Protein AF-A0A957EVP5-F1 (afdb_monomer_lite)

Secondary structure (DSSP, 8-state):
---PPPPTT-EEEESS-BTTBPTT-EEEEEEEE-SSS-EEEEEEE-TTS-EEEEEEEE-TTSEEE-------EEEEEE-TTSSEEEEEETTS-EEEEEHHHHHHHHTTS--

Structure (mmCIF, N/CA/C/O backbone):
data_AF-A0A957EVP5-F1
#
_entry.id   AF-A0A957EVP5-F1
#
loop_
_atom_site.group_PDB
_atom_site.id
_atom_site.type_symbol
_atom_site.label_atom_id
_atom_site.label_alt_id
_atom_site.label_comp_id
_atom_site.label_asym_id
_atom_site.label_entity_id
_atom_site.label_seq_id
_atom_site.pdbx_PDB_ins_code
_atom_site.Cartn_x
_atom_site.Cartn_y
_atom_site.Cartn_z
_atom_site.occupancy
_atom_site.B_iso_or_equiv
_atom_site.auth_seq_id
_atom_site.auth_comp_id
_atom_site.auth_asym_id
_atom_site.auth_atom_id
_atom_site.pdbx_PDB_model_num
ATOM 1 N N . MET A 1 1 ? -4.340 10.734 -20.679 1.00 41.53 1 MET A N 1
ATOM 2 C CA . MET A 1 1 ? -4.627 10.376 -19.275 1.00 41.53 1 MET A CA 1
ATOM 3 C C . MET A 1 1 ? -3.318 10.539 -18.520 1.00 41.53 1 MET A C 1
ATOM 5 O O . MET A 1 1 ? -2.338 9.952 -18.955 1.00 41.53 1 MET A O 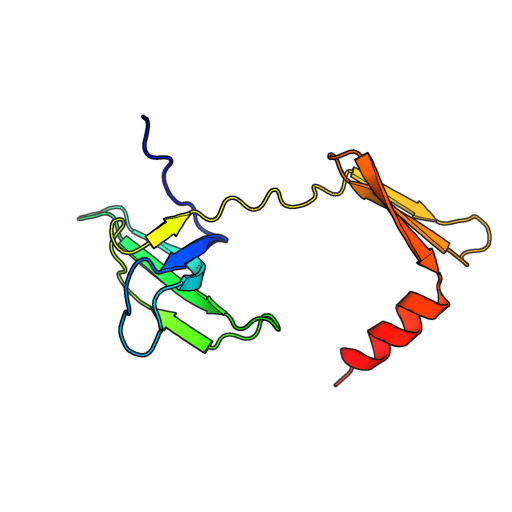1
ATOM 9 N N . LEU A 1 2 ? -3.245 11.425 -17.524 1.00 43.03 2 LEU A N 1
ATOM 10 C CA . LEU A 1 2 ? -2.012 11.633 -16.755 1.00 43.03 2 LEU A CA 1
ATOM 11 C C . LEU A 1 2 ? -1.771 10.355 -15.933 1.00 43.03 2 LEU A C 1
ATOM 13 O O . LEU A 1 2 ? -2.639 9.993 -15.136 1.00 43.03 2 LEU A O 1
ATOM 17 N N . LYS A 1 3 ? -0.668 9.632 -16.169 1.00 55.59 3 LYS A N 1
ATOM 18 C CA . LYS A 1 3 ? -0.286 8.493 -15.320 1.00 55.59 3 LYS A CA 1
ATOM 19 C C . LYS A 1 3 ? 0.002 9.090 -13.941 1.00 55.59 3 LYS A C 1
ATOM 21 O O . LYS A 1 3 ? 0.871 9.945 -13.818 1.00 55.59 3 LYS A O 1
ATOM 26 N N . LYS A 1 4 ? -0.814 8.756 -12.942 1.00 66.88 4 LYS A N 1
ATOM 27 C CA . LYS A 1 4 ? -0.618 9.256 -11.579 1.00 66.88 4 LYS A CA 1
ATOM 28 C C . LYS A 1 4 ? 0.596 8.526 -11.008 1.00 66.88 4 LYS A C 1
ATOM 30 O O . LYS A 1 4 ? 0.582 7.299 -10.980 1.00 66.88 4 LYS A O 1
ATOM 35 N N . GLU A 1 5 ? 1.630 9.273 -10.635 1.00 85.00 5 GLU A N 1
ATOM 36 C CA . GLU A 1 5 ? 2.869 8.716 -10.083 1.00 85.00 5 GLU A CA 1
ATOM 37 C C . GLU A 1 5 ? 2.578 7.916 -8.814 1.00 85.00 5 GLU A C 1
ATOM 39 O O . GLU A 1 5 ? 1.836 8.385 -7.940 1.00 85.00 5 GLU A O 1
ATOM 44 N N . ILE A 1 6 ? 3.154 6.716 -8.725 1.00 92.88 6 ILE A N 1
ATOM 45 C CA . ILE A 1 6 ? 3.006 5.859 -7.554 1.00 92.88 6 ILE A CA 1
ATOM 46 C C . ILE A 1 6 ? 3.886 6.428 -6.440 1.00 92.88 6 ILE A C 1
ATOM 48 O O . ILE A 1 6 ? 5.048 6.762 -6.653 1.00 92.88 6 ILE A O 1
ATOM 52 N N . GLN A 1 7 ? 3.313 6.580 -5.250 1.00 92.62 7 GLN A N 1
ATOM 53 C CA . GLN A 1 7 ? 3.988 7.184 -4.103 1.00 92.62 7 GLN A CA 1
ATOM 54 C C . GLN A 1 7 ? 4.437 6.120 -3.099 1.00 92.62 7 GLN A C 1
ATOM 56 O O . GLN A 1 7 ? 3.871 5.028 -3.024 1.00 92.62 7 GLN A O 1
ATOM 61 N N . LYS A 1 8 ? 5.414 6.468 -2.257 1.00 94.12 8 LYS A N 1
ATOM 62 C CA . LYS A 1 8 ? 5.776 5.652 -1.092 1.00 94.12 8 LYS A CA 1
ATOM 63 C C . LYS A 1 8 ? 4.549 5.430 -0.193 1.00 94.12 8 LYS A C 1
ATOM 65 O O . LYS A 1 8 ? 3.730 6.330 -0.017 1.00 94.12 8 LYS A O 1
ATOM 70 N N . TYR A 1 9 ? 4.437 4.225 0.359 1.00 91.62 9 TYR A N 1
ATOM 71 C CA . TYR A 1 9 ? 3.310 3.683 1.129 1.00 91.62 9 TYR A CA 1
ATOM 72 C C . TYR A 1 9 ? 2.016 3.457 0.348 1.00 91.62 9 TYR A C 1
ATOM 74 O O . TYR A 1 9 ? 0.997 3.083 0.930 1.00 91.62 9 TYR A O 1
ATOM 82 N N . GLN A 1 10 ? 2.032 3.645 -0.970 1.00 92.12 10 GLN A N 1
ATOM 83 C CA . GLN A 1 10 ? 0.891 3.288 -1.789 1.00 92.12 10 GLN A CA 1
ATOM 84 C C . GLN A 1 10 ? 0.812 1.771 -1.962 1.00 92.12 10 GLN A C 1
ATOM 86 O O . GLN A 1 10 ? 1.819 1.102 -2.199 1.00 92.12 10 GLN A O 1
ATOM 91 N N . THR A 1 11 ? -0.404 1.231 -1.874 1.00 93.38 11 THR A N 1
ATOM 92 C CA . THR A 1 11 ? -0.668 -0.160 -2.235 1.00 93.38 11 THR A CA 1
ATOM 93 C C . THR A 1 11 ? -0.630 -0.314 -3.748 1.00 93.38 11 THR A C 1
ATOM 95 O O . THR A 1 11 ? -1.264 0.447 -4.486 1.00 93.38 11 THR A O 1
ATOM 98 N N . VAL A 1 12 ? 0.080 -1.334 -4.207 1.00 95.56 12 VAL A N 1
ATOM 99 C CA . VAL A 1 12 ? 0.193 -1.704 -5.613 1.00 95.56 12 VAL A CA 1
ATOM 100 C C . VAL A 1 12 ? -0.160 -3.168 -5.810 1.00 95.56 12 VAL A C 1
ATOM 102 O O . VAL A 1 12 ? -0.109 -3.969 -4.877 1.00 95.56 12 VAL A O 1
ATOM 105 N N . ARG A 1 13 ? -0.547 -3.509 -7.035 1.00 96.25 13 ARG A N 1
ATOM 106 C CA . ARG A 1 13 ? -0.835 -4.875 -7.461 1.00 96.25 13 ARG A CA 1
ATOM 107 C C . ARG A 1 13 ? 0.140 -5.289 -8.548 1.00 96.25 13 ARG A C 1
ATOM 109 O O . ARG A 1 13 ? 0.346 -4.529 -9.491 1.00 96.25 13 ARG A O 1
ATOM 116 N N . LEU A 1 14 ? 0.673 -6.504 -8.449 1.00 97.62 14 LEU A N 1
ATOM 117 C CA . LEU A 1 14 ? 1.519 -7.080 -9.493 1.00 97.62 14 LEU A CA 1
ATOM 118 C C . LEU A 1 14 ? 0.691 -7.402 -10.749 1.00 97.62 14 LEU A C 1
ATOM 120 O O . LEU A 1 14 ? -0.317 -8.111 -10.680 1.00 97.62 14 LEU A O 1
ATOM 124 N N . LEU A 1 15 ? 1.120 -6.914 -11.911 1.00 98.06 15 LEU A N 1
ATOM 125 C CA . LEU A 1 15 ? 0.469 -7.151 -13.207 1.00 98.06 15 LEU A CA 1
ATOM 126 C C . LEU A 1 15 ? 0.949 -8.440 -13.890 1.00 98.06 15 LEU A C 1
ATOM 128 O O . LEU A 1 15 ? 0.274 -8.955 -14.793 1.00 98.06 15 LEU A O 1
ATOM 132 N N . GLU A 1 16 ? 2.058 -8.996 -13.412 1.00 98.06 16 GLU A N 1
ATOM 133 C CA . GLU A 1 16 ? 2.677 -10.247 -13.842 1.00 98.06 16 GLU A CA 1
ATOM 134 C C . GLU A 1 16 ? 3.374 -10.945 -12.659 1.00 98.06 16 GLU A C 1
ATOM 136 O O . GLU A 1 16 ? 3.543 -10.326 -11.608 1.00 98.06 16 GLU A O 1
ATOM 141 N N . PRO A 1 17 ? 3.740 -12.234 -12.773 1.00 98.06 17 PRO A N 1
ATOM 142 C CA . PRO A 1 17 ? 4.562 -12.889 -11.763 1.00 98.06 17 PRO A CA 1
ATOM 143 C C . PRO A 1 17 ? 5.972 -12.288 -11.726 1.00 98.06 17 PRO A C 1
ATOM 145 O O . PRO A 1 17 ? 6.609 -12.151 -12.769 1.00 98.06 17 PRO A O 1
ATOM 148 N N . ILE A 1 18 ? 6.479 -11.987 -10.529 1.00 97.56 18 ILE A N 1
ATOM 149 C CA . ILE A 1 18 ? 7.839 -11.472 -10.316 1.00 97.56 18 ILE A CA 1
ATOM 150 C C . ILE A 1 18 ? 8.495 -12.317 -9.225 1.00 97.56 18 ILE A C 1
ATOM 152 O O . ILE A 1 18 ? 7.964 -12.441 -8.120 1.00 97.56 18 ILE A O 1
ATOM 156 N N . ALA A 1 19 ? 9.648 -12.913 -9.537 1.00 95.31 19 ALA A N 1
ATOM 157 C CA . ALA A 1 19 ? 10.313 -13.892 -8.678 1.00 95.31 19 ALA A CA 1
ATOM 158 C C . ALA A 1 19 ? 9.345 -15.010 -8.226 1.00 95.31 19 ALA A C 1
ATOM 160 O O . ALA A 1 19 ? 8.810 -15.738 -9.061 1.00 95.31 19 ALA A O 1
ATOM 161 N N . SER A 1 20 ? 9.126 -15.161 -6.918 1.00 96.00 20 SER A N 1
ATOM 162 C CA . SER A 1 20 ? 8.217 -16.151 -6.326 1.00 96.00 20 SER A CA 1
ATOM 163 C C . SER A 1 20 ? 6.781 -15.652 -6.127 1.00 96.00 20 SER A C 1
ATOM 165 O O . SER A 1 20 ? 5.953 -16.4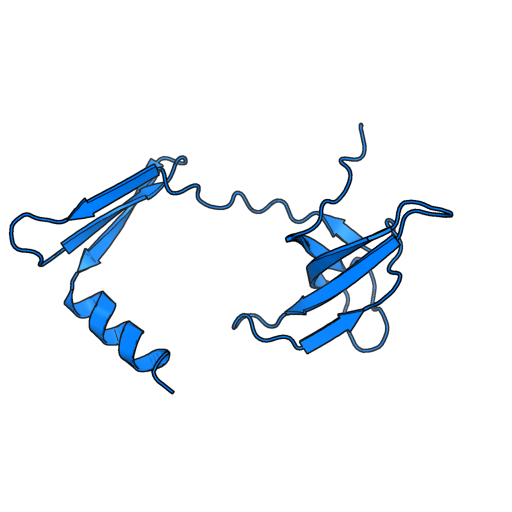12 -5.627 1.00 96.00 20 SER A O 1
ATOM 167 N N . PHE A 1 21 ? 6.473 -14.399 -6.472 1.00 97.50 21 PHE A N 1
ATOM 168 C CA . PHE A 1 21 ? 5.164 -13.795 -6.217 1.00 97.50 21 PHE A CA 1
ATOM 169 C C . PHE A 1 21 ? 4.268 -13.858 -7.447 1.00 97.50 21 PHE A C 1
ATOM 171 O O . PHE A 1 21 ? 4.698 -13.634 -8.581 1.00 97.50 21 PHE A O 1
ATOM 178 N N . SER A 1 22 ? 2.999 -14.184 -7.214 1.00 97.38 22 SER A N 1
ATOM 179 C CA . SER A 1 22 ? 2.029 -14.365 -8.290 1.00 97.38 22 SER A CA 1
ATOM 180 C C . SER A 1 22 ? 1.480 -13.032 -8.795 1.00 97.38 22 SER A C 1
ATOM 182 O O . SER A 1 22 ? 1.345 -12.060 -8.051 1.00 97.38 22 SER A O 1
ATOM 184 N N . LYS A 1 23 ? 1.062 -13.013 -10.064 1.00 97.69 23 LYS A N 1
ATOM 185 C CA . LYS A 1 23 ? 0.236 -11.927 -10.602 1.00 97.69 23 LYS A CA 1
ATOM 186 C C . LYS A 1 23 ? -0.981 -11.698 -9.702 1.00 97.69 23 LYS A C 1
ATOM 188 O O . LYS A 1 23 ? -1.663 -12.646 -9.322 1.00 97.69 23 LYS A O 1
ATOM 193 N N . GLY A 1 24 ? -1.296 -10.435 -9.447 1.00 95.88 24 GLY A N 1
ATOM 194 C CA . GLY A 1 24 ? -2.449 -10.027 -8.655 1.00 95.88 24 GLY A CA 1
ATOM 195 C C . GLY A 1 24 ? -2.170 -9.883 -7.161 1.00 95.88 24 GLY A C 1
ATOM 196 O O . GLY A 1 24 ? -3.018 -9.303 -6.478 1.00 95.88 24 GLY A O 1
ATOM 197 N N . GLU A 1 25 ? -1.013 -10.342 -6.671 1.00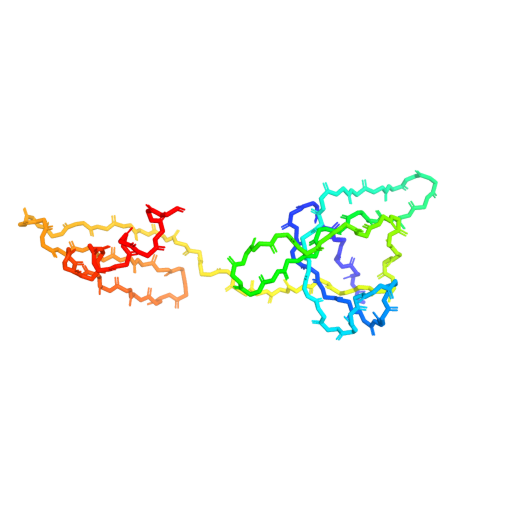 96.12 25 GLU A N 1
ATOM 198 C CA . GLU A 1 25 ? -0.600 -10.105 -5.287 1.00 96.12 25 GLU A CA 1
ATOM 199 C C . GLU A 1 25 ? -0.446 -8.611 -4.994 1.00 96.12 25 GLU A C 1
ATOM 201 O O . GLU A 1 25 ? -0.141 -7.807 -5.883 1.00 96.12 25 GLU A O 1
ATOM 206 N N . LEU A 1 26 ? -0.711 -8.258 -3.737 1.00 95.25 26 LEU A N 1
ATOM 207 C CA . LEU A 1 26 ? -0.639 -6.896 -3.237 1.00 95.25 26 LEU A CA 1
ATOM 208 C C . LEU A 1 26 ? 0.679 -6.661 -2.511 1.00 95.25 26 LEU A C 1
ATOM 210 O O . LEU A 1 26 ? 1.189 -7.529 -1.804 1.00 95.25 26 LEU A O 1
ATOM 214 N N . GLY A 1 27 ? 1.186 -5.445 -2.648 1.00 95.31 27 GLY A N 1
ATOM 215 C CA . GLY A 1 27 ? 2.314 -4.974 -1.868 1.00 95.31 27 GLY A CA 1
ATOM 216 C C . GLY A 1 27 ? 2.218 -3.492 -1.557 1.00 95.31 27 GLY A C 1
ATOM 217 O O . GLY A 1 27 ? 1.411 -2.766 -2.143 1.00 95.31 27 GLY A O 1
ATOM 218 N N . ALA A 1 28 ? 3.042 -3.048 -0.619 1.00 95.25 28 ALA A N 1
ATOM 219 C CA . ALA A 1 28 ? 3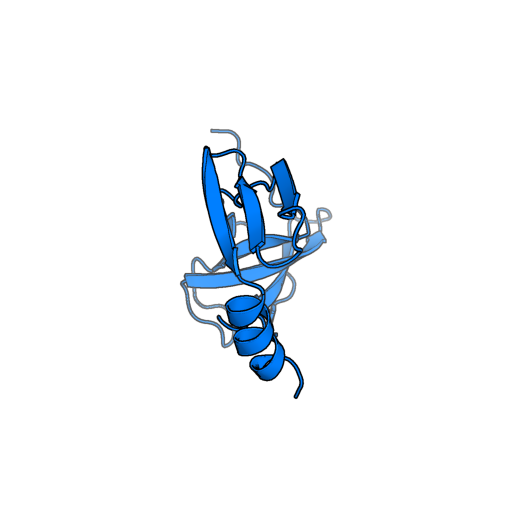.231 -1.646 -0.291 1.00 95.25 28 ALA A CA 1
ATOM 220 C C . ALA A 1 28 ? 4.548 -1.153 -0.892 1.00 95.25 28 ALA A C 1
ATOM 222 O O . ALA A 1 28 ? 5.586 -1.796 -0.745 1.00 95.25 28 ALA A O 1
ATOM 223 N N . VAL A 1 29 ? 4.522 0.007 -1.547 1.00 96.88 29 VAL A N 1
ATOM 224 C CA . VAL A 1 29 ? 5.751 0.663 -2.007 1.00 96.88 29 VAL A CA 1
ATOM 225 C C . VAL A 1 29 ? 6.532 1.170 -0.798 1.00 96.88 29 VAL A C 1
ATOM 227 O O . VAL A 1 29 ? 6.058 2.048 -0.076 1.00 96.88 29 V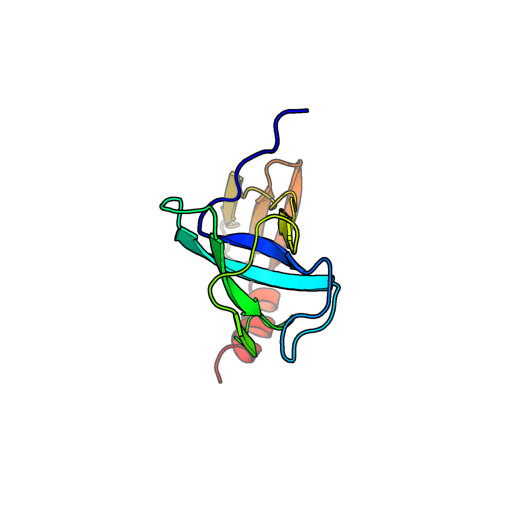AL A O 1
ATOM 230 N N . VAL A 1 30 ? 7.735 0.650 -0.579 1.00 97.69 30 VAL A N 1
ATOM 231 C CA . VAL A 1 30 ? 8.602 1.046 0.543 1.00 97.69 30 VAL A CA 1
ATOM 232 C C . VAL A 1 30 ? 9.695 2.023 0.115 1.00 97.69 30 VAL A C 1
ATOM 234 O O . VAL A 1 30 ? 10.110 2.863 0.922 1.00 97.69 30 VAL A O 1
ATOM 237 N N . GLU A 1 31 ? 10.080 2.008 -1.161 1.00 97.62 31 GLU A N 1
ATOM 238 C CA . GLU A 1 31 ? 11.029 2.956 -1.744 1.00 97.62 31 GLU A CA 1
ATOM 239 C C . GLU A 1 31 ? 10.654 3.328 -3.183 1.00 97.62 31 GLU A C 1
ATOM 241 O O . GLU A 1 31 ? 10.056 2.535 -3.909 1.00 97.62 31 GLU A O 1
ATOM 246 N N . VAL A 1 32 ? 10.976 4.566 -3.569 1.00 97.31 32 VAL A N 1
ATOM 247 C CA . VAL A 1 32 ? 10.744 5.112 -4.911 1.00 97.31 32 VAL A CA 1
ATOM 248 C C . VAL A 1 32 ? 12.065 5.659 -5.428 1.00 97.31 32 VAL A C 1
ATOM 250 O O . VAL A 1 32 ? 12.636 6.578 -4.836 1.00 97.31 32 VAL A O 1
ATOM 253 N N . TYR A 1 33 ? 12.515 5.132 -6.557 1.00 96.00 33 TYR A N 1
ATOM 254 C CA . TYR A 1 33 ? 13.674 5.616 -7.290 1.00 96.00 33 TYR A CA 1
ATOM 255 C C . TYR A 1 33 ? 13.201 6.376 -8.521 1.00 96.00 33 TYR A C 1
ATOM 257 O O . TYR A 1 33 ? 12.300 5.923 -9.216 1.00 96.00 33 TYR A O 1
ATOM 265 N N . THR A 1 34 ? 13.800 7.534 -8.797 1.00 93.69 34 THR A N 1
ATOM 266 C CA . THR A 1 34 ? 13.461 8.367 -9.969 1.00 93.69 34 THR A CA 1
ATOM 267 C C . THR A 1 34 ? 14.660 8.657 -10.870 1.00 93.69 34 THR A C 1
ATOM 269 O O . THR A 1 34 ? 14.499 9.213 -11.954 1.00 93.69 34 THR A O 1
ATOM 272 N N . PHE A 1 35 ? 15.869 8.277 -10.447 1.00 90.25 35 PHE A N 1
ATOM 273 C CA . PHE A 1 35 ? 17.102 8.469 -11.203 1.00 90.25 35 PHE A CA 1
ATOM 274 C C . PHE A 1 35 ? 18.009 7.235 -11.069 1.00 90.25 35 PHE A C 1
ATOM 276 O O . PHE A 1 35 ? 18.240 6.788 -9.946 1.00 90.25 35 PHE A O 1
ATOM 283 N N . PRO A 1 36 ? 18.580 6.706 -12.169 1.00 90.19 36 PRO A N 1
ATOM 284 C CA . PRO A 1 36 ? 18.438 7.167 -13.557 1.00 90.19 36 PRO A CA 1
ATOM 285 C C . PRO A 1 36 ? 17.089 6.815 -14.205 1.00 90.19 36 PRO A C 1
ATOM 287 O O . PRO A 1 36 ? 16.738 7.417 -15.216 1.00 90.19 36 PRO A O 1
ATOM 290 N N . TYR A 1 37 ? 16.336 5.878 -13.624 1.00 91.06 37 TYR A N 1
ATOM 291 C CA . TYR A 1 37 ? 15.023 5.449 -14.103 1.00 91.06 37 TYR A CA 1
ATOM 292 C C . TYR A 1 37 ? 14.052 5.289 -12.931 1.00 91.06 37 TYR A C 1
ATOM 294 O O . TYR A 1 37 ? 14.480 5.144 -11.785 1.00 91.06 37 TYR A O 1
ATOM 302 N N . GLU A 1 38 ? 12.756 5.330 -13.236 1.00 94.31 38 GLU A N 1
ATOM 303 C CA . GLU A 1 38 ? 11.688 5.075 -12.271 1.00 94.31 38 GLU A CA 1
ATOM 304 C C . GLU A 1 38 ? 11.673 3.589 -11.887 1.00 94.31 38 GLU A C 1
ATOM 306 O O . GLU A 1 38 ? 11.584 2.733 -12.769 1.00 94.31 38 GLU A O 1
ATOM 311 N N . ALA A 1 39 ? 11.775 3.285 -10.594 1.00 96.81 39 ALA A N 1
ATOM 312 C CA . ALA A 1 39 ? 11.691 1.927 -10.061 1.00 96.81 39 ALA A CA 1
ATOM 313 C C . ALA A 1 39 ? 11.204 1.940 -8.608 1.00 96.81 39 ALA A C 1
ATOM 315 O O . ALA A 1 39 ? 11.257 2.971 -7.931 1.00 96.81 39 ALA A O 1
ATOM 316 N N . TYR A 1 40 ? 10.749 0.787 -8.128 1.00 97.88 40 TYR A N 1
ATOM 317 C CA . TYR A 1 40 ? 10.110 0.662 -6.824 1.00 97.88 40 TYR A CA 1
ATOM 318 C C . TYR A 1 40 ? 10.623 -0.542 -6.056 1.00 97.88 40 TYR A C 1
ATOM 320 O O . TYR A 1 40 ? 10.703 -1.637 -6.611 1.00 97.88 40 TYR A O 1
ATOM 328 N N . ASP A 1 41 ? 10.838 -0.356 -4.760 1.00 98.25 41 ASP A N 1
ATOM 329 C CA . ASP A 1 41 ? 10.918 -1.488 -3.845 1.00 98.25 41 ASP A CA 1
ATOM 330 C C . ASP A 1 41 ? 9.545 -1.706 -3.219 1.00 98.25 41 ASP A C 1
ATOM 332 O O . ASP A 1 41 ? 8.883 -0.760 -2.769 1.00 98.25 41 ASP A O 1
ATOM 336 N N . ILE A 1 42 ? 9.097 -2.958 -3.225 1.00 98.19 42 ILE A N 1
ATOM 337 C CA . ILE A 1 42 ? 7.739 -3.351 -2.861 1.00 98.19 42 ILE A CA 1
ATOM 338 C C . ILE A 1 42 ? 7.801 -4.455 -1.819 1.00 98.19 42 ILE A C 1
ATOM 340 O O . ILE A 1 42 ? 8.293 -5.553 -2.076 1.00 98.19 42 ILE A O 1
ATOM 344 N N . GLU A 1 43 ? 7.230 -4.181 -0.655 1.00 98.19 43 GLU A N 1
ATOM 345 C CA . GLU A 1 43 ? 6.973 -5.192 0.357 1.00 98.19 43 GLU A CA 1
ATOM 346 C C . GLU A 1 43 ? 5.673 -5.923 0.017 1.00 98.19 43 GLU A C 1
ATOM 348 O O . GLU A 1 43 ? 4.592 -5.334 0.039 1.00 98.19 43 GLU A O 1
ATOM 353 N N . ILE A 1 44 ? 5.771 -7.206 -0.319 1.00 97.75 44 ILE A N 1
ATOM 354 C CA . ILE A 1 44 ? 4.612 -8.061 -0.565 1.00 97.75 44 ILE A CA 1
ATOM 355 C C . ILE A 1 44 ? 4.044 -8.512 0.776 1.00 97.75 44 ILE A C 1
ATOM 357 O O . ILE A 1 44 ? 4.770 -9.056 1.611 1.00 97.75 44 ILE A O 1
ATOM 361 N N . VAL A 1 45 ? 2.740 -8.316 0.965 1.00 90.94 45 VAL A N 1
ATOM 362 C CA . VAL A 1 45 ? 2.035 -8.593 2.224 1.00 90.94 45 VAL A CA 1
ATOM 363 C C . VAL A 1 45 ? 0.976 -9.675 2.034 1.00 90.94 45 VAL A C 1
ATOM 365 O O . VAL A 1 45 ? 0.347 -9.776 0.981 1.00 90.94 45 VAL A O 1
ATOM 368 N N . ALA A 1 46 ? 0.805 -10.519 3.045 1.00 88.44 46 ALA A N 1
ATOM 369 C CA . ALA A 1 46 ? -0.303 -11.458 3.137 1.00 88.44 46 ALA A CA 1
ATOM 370 C C . ALA A 1 46 ? -1.593 -10.746 3.587 1.00 88.44 46 ALA A C 1
ATOM 372 O O . ALA A 1 46 ? -1.565 -9.598 4.035 1.00 88.44 46 ALA A O 1
ATOM 373 N N . ASP A 1 47 ? -2.730 -11.438 3.483 1.00 83.94 47 ASP A N 1
ATOM 374 C CA . ASP A 1 47 ? -4.046 -10.894 3.857 1.00 83.94 47 ASP A CA 1
ATOM 375 C C . ASP A 1 47 ? -4.149 -10.540 5.354 1.00 83.94 47 ASP A C 1
ATOM 377 O O . ASP A 1 47 ? -4.971 -9.713 5.742 1.00 83.94 47 ASP A O 1
ATOM 381 N N . ASP A 1 48 ? -3.304 -11.142 6.195 1.00 82.12 48 ASP A N 1
ATOM 382 C CA . ASP A 1 48 ? -3.181 -10.852 7.629 1.00 82.12 48 ASP A CA 1
ATOM 383 C C . ASP A 1 48 ? -2.221 -9.685 7.938 1.00 82.12 48 ASP A C 1
ATOM 385 O O . ASP A 1 48 ? -1.985 -9.359 9.101 1.00 82.12 48 ASP A O 1
ATOM 389 N N . GLY A 1 49 ? -1.668 -9.047 6.903 1.00 79.19 49 GLY A N 1
ATOM 390 C CA . GLY A 1 49 ? -0.728 -7.937 7.014 1.00 79.19 49 GLY A CA 1
ATOM 391 C C . GLY A 1 49 ? 0.720 -8.349 7.282 1.00 79.19 49 GLY A C 1
ATOM 392 O O . GLY A 1 49 ? 1.565 -7.464 7.404 1.00 79.19 49 GLY A O 1
ATOM 393 N N . GLN A 1 50 ? 1.042 -9.647 7.357 1.00 89.25 50 GLN A N 1
ATOM 394 C CA . GLN A 1 50 ? 2.431 -10.085 7.503 1.00 89.25 50 GLN A CA 1
ATOM 395 C C . GLN A 1 50 ? 3.215 -9.943 6.197 1.00 89.25 50 GLN A C 1
ATOM 397 O O . GLN A 1 50 ? 2.719 -10.227 5.105 1.00 89.25 50 GLN A O 1
ATOM 402 N N . THR A 1 51 ? 4.486 -9.567 6.317 1.00 95.25 51 THR A N 1
ATOM 403 C CA . THR A 1 51 ? 5.426 -9.509 5.197 1.00 95.25 51 THR A CA 1
ATOM 404 C C . THR A 1 51 ? 5.701 -10.906 4.645 1.00 95.25 51 THR A C 1
ATOM 406 O O . THR A 1 51 ? 6.209 -11.779 5.348 1.00 95.25 51 THR A O 1
ATOM 409 N N . LYS A 1 52 ? 5.434 -11.106 3.352 1.00 96.50 52 LYS A N 1
ATOM 410 C CA . LYS A 1 52 ? 5.834 -12.305 2.600 1.00 96.50 52 LYS A CA 1
ATOM 411 C C . LYS A 1 52 ? 7.238 -12.171 2.013 1.00 96.50 52 LYS A C 1
ATOM 413 O O . LYS A 1 52 ? 7.930 -13.174 1.854 1.00 96.50 52 LYS A O 1
ATOM 418 N N . GLY A 1 53 ? 7.653 -10.952 1.674 1.00 97.50 53 GLY A N 1
ATOM 419 C CA . GLY A 1 53 ? 9.005 -10.651 1.210 1.00 97.50 53 GLY A CA 1
ATOM 420 C C . GLY A 1 53 ? 9.111 -9.306 0.499 1.00 97.50 53 GLY A C 1
ATOM 421 O O . GLY A 1 53 ? 8.135 -8.566 0.403 1.00 97.50 53 GLY A O 1
ATOM 422 N N . LEU A 1 54 ? 10.312 -9.009 0.005 1.00 97.94 54 LEU A N 1
ATOM 423 C CA . LEU A 1 54 ? 10.650 -7.764 -0.680 1.00 97.94 54 LEU A CA 1
ATOM 424 C C . LEU A 1 54 ? 10.949 -8.046 -2.156 1.00 97.94 54 LEU A C 1
ATOM 426 O O . LEU A 1 54 ? 11.683 -8.981 -2.479 1.00 97.94 54 LEU A O 1
ATOM 430 N N . LEU A 1 55 ? 10.381 -7.233 -3.040 1.00 98.38 55 LEU A N 1
ATOM 431 C CA . LEU A 1 55 ? 10.791 -7.117 -4.432 1.00 98.38 55 LEU A CA 1
ATOM 432 C C . LEU A 1 55 ? 11.544 -5.804 -4.606 1.00 98.38 55 LEU A C 1
ATOM 434 O O . LEU A 1 55 ? 11.018 -4.756 -4.245 1.00 98.38 55 LEU A O 1
ATOM 438 N N . GLU A 1 56 ? 12.741 -5.872 -5.174 1.00 97.19 56 GLU A N 1
ATOM 439 C CA . GLU A 1 56 ? 13.589 -4.705 -5.416 1.00 97.19 56 GLU A CA 1
ATOM 440 C C . GLU A 1 56 ? 13.547 -4.302 -6.894 1.00 97.19 56 GLU A C 1
ATOM 442 O O . GLU A 1 56 ? 13.428 -5.160 -7.775 1.00 97.19 56 GLU A O 1
ATOM 447 N N . ALA A 1 57 ? 13.683 -3.003 -7.163 1.00 96.12 57 ALA A N 1
ATOM 448 C CA . ALA A 1 57 ? 13.801 -2.440 -8.511 1.00 96.12 57 ALA A CA 1
ATOM 449 C C . ALA A 1 57 ? 12.666 -2.839 -9.485 1.00 96.12 57 ALA A C 1
ATOM 451 O O . ALA A 1 57 ? 12.890 -3.071 -10.675 1.00 96.12 57 ALA A O 1
ATOM 452 N N . VAL A 1 58 ? 11.430 -2.899 -8.990 1.00 97.75 58 VAL A N 1
ATOM 453 C CA . VAL A 1 58 ? 10.242 -3.222 -9.788 1.00 97.75 58 VAL A CA 1
ATOM 454 C C . VAL A 1 58 ? 9.909 -2.076 -10.736 1.00 97.75 58 VAL A C 1
ATOM 456 O O . VAL A 1 58 ? 9.835 -0.913 -10.330 1.00 97.75 58 VAL A O 1
ATOM 459 N N . HIS A 1 59 ? 9.672 -2.406 -12.004 1.00 96.69 59 HIS A N 1
ATOM 460 C CA . HIS A 1 59 ? 9.395 -1.419 -13.037 1.00 96.69 59 HIS A CA 1
ATOM 461 C C . HIS A 1 59 ? 7.933 -0.920 -13.011 1.00 96.69 59 HIS A C 1
ATOM 463 O O . HIS A 1 59 ? 7.014 -1.687 -12.699 1.00 96.69 59 HIS A O 1
ATOM 469 N N . PRO A 1 60 ? 7.670 0.342 -13.410 1.00 95.69 60 PRO A N 1
ATOM 470 C CA . PRO A 1 60 ? 6.331 0.943 -13.390 1.00 95.69 60 PRO A CA 1
ATOM 471 C C . PRO A 1 60 ? 5.277 0.255 -14.271 1.00 95.69 60 PRO A C 1
ATOM 473 O O . PRO A 1 60 ? 4.089 0.548 -14.138 1.00 95.69 60 PRO A O 1
ATOM 476 N N . GLU A 1 61 ? 5.680 -0.555 -15.248 1.00 95.94 61 GLU A N 1
ATOM 477 C CA . GLU A 1 61 ? 4.805 -1.350 -16.119 1.00 95.94 61 GLU A CA 1
ATOM 478 C C . GLU A 1 61 ? 4.409 -2.704 -15.519 1.00 95.94 61 GLU A C 1
ATOM 480 O O . GLU A 1 61 ? 3.461 -3.326 -15.996 1.00 95.94 61 GLU A O 1
ATOM 485 N N . GLN A 1 62 ? 5.100 -3.146 -14.468 1.00 97.62 62 GLN A N 1
ATOM 486 C CA . GLN A 1 62 ? 4.858 -4.436 -13.818 1.00 97.62 62 GLN A CA 1
ATOM 487 C C . GLN A 1 62 ? 3.831 -4.334 -12.688 1.00 97.62 62 GLN A C 1
ATOM 489 O O . GLN A 1 62 ? 3.438 -5.349 -12.110 1.00 97.62 62 GLN A O 1
ATOM 494 N N . ILE A 1 63 ? 3.389 -3.116 -12.368 1.00 97.12 63 ILE A N 1
ATOM 495 C CA . ILE A 1 63 ? 2.500 -2.831 -11.249 1.00 97.12 63 ILE A CA 1
ATOM 496 C C . ILE A 1 63 ? 1.421 -1.819 -11.612 1.00 97.12 63 ILE A C 1
ATOM 498 O O . ILE A 1 63 ? 1.582 -0.975 -12.492 1.00 97.12 63 ILE A O 1
ATOM 502 N N . GLU A 1 64 ? 0.323 -1.869 -10.871 1.00 95.75 64 GLU A N 1
ATOM 503 C CA . GLU A 1 64 ? -0.691 -0.821 -10.872 1.00 95.75 64 GLU A CA 1
ATOM 504 C C . GLU A 1 64 ? -0.956 -0.322 -9.453 1.00 95.75 64 GLU A C 1
ATOM 506 O O . GLU A 1 64 ? -0.964 -1.094 -8.495 1.00 95.75 64 GLU A O 1
ATOM 511 N N . ALA A 1 65 ? -1.206 0.979 -9.319 1.00 93.56 65 ALA A N 1
ATOM 512 C CA . ALA A 1 65 ? -1.690 1.555 -8.076 1.00 93.56 65 ALA A CA 1
ATOM 513 C C . ALA A 1 65 ? -3.092 1.031 -7.755 1.00 93.56 65 ALA A C 1
ATOM 515 O O . ALA A 1 65 ? -4.035 1.222 -8.527 1.00 93.56 65 ALA A O 1
ATOM 516 N N . VAL A 1 66 ? -3.249 0.450 -6.569 1.00 90.88 66 VAL A N 1
ATOM 517 C CA . VAL A 1 66 ? -4.559 0.073 -6.051 1.00 90.88 66 VAL A CA 1
ATOM 518 C C . VAL A 1 66 ? -5.141 1.272 -5.323 1.00 90.88 66 VAL A C 1
ATOM 520 O O . VAL A 1 66 ? -4.758 1.607 -4.203 1.00 90.88 66 VAL A O 1
ATOM 523 N N . PHE A 1 67 ? -6.105 1.924 -5.964 1.00 78.81 67 PHE A N 1
ATOM 524 C CA . PHE A 1 67 ? -6.946 2.911 -5.302 1.00 78.81 67 PHE A CA 1
ATOM 525 C C . PHE A 1 67 ? -8.080 2.180 -4.599 1.00 78.81 67 PHE A C 1
ATOM 527 O O . PHE A 1 67 ? -9.180 2.051 -5.132 1.00 78.81 67 PHE A O 1
ATOM 534 N N . SER A 1 68 ? -7.807 1.690 -3.394 1.00 64.50 68 SER A N 1
ATOM 535 C CA . SER A 1 68 ? -8.906 1.452 -2.470 1.00 64.50 68 SER A CA 1
ATOM 536 C C . SER A 1 68 ? -9.369 2.823 -1.976 1.00 64.50 68 SER A C 1
ATOM 538 O O . SER A 1 68 ? -8.516 3.611 -1.546 1.00 64.50 68 SER A O 1
ATOM 540 N N . PRO A 1 69 ? -10.665 3.168 -2.038 1.00 59.94 69 PRO A N 1
ATOM 541 C CA . PRO A 1 69 ? -11.177 4.236 -1.202 1.00 59.94 69 PRO A CA 1
ATOM 542 C C . PRO A 1 69 ? -10.952 3.783 0.241 1.00 59.94 69 PRO A C 1
ATOM 544 O O . PRO A 1 69 ? -11.759 3.052 0.804 1.00 59.94 69 PRO A O 1
ATOM 547 N N . GLN A 1 70 ? -9.806 4.150 0.819 1.00 61.38 70 GLN A N 1
ATOM 548 C CA . GLN A 1 70 ? -9.593 3.958 2.241 1.00 61.38 70 GLN A CA 1
ATOM 549 C C . GLN A 1 70 ? -10.721 4.719 2.933 1.00 61.38 70 GLN A C 1
ATOM 551 O O . GLN A 1 70 ? -10.878 5.918 2.662 1.00 61.38 70 GLN A O 1
ATOM 556 N N . PRO A 1 71 ? -11.528 4.050 3.772 1.00 69.12 71 PRO A N 1
ATOM 557 C CA . PRO A 1 71 ? -12.538 4.732 4.552 1.00 69.12 71 PRO A CA 1
ATOM 558 C C . PRO A 1 71 ? -11.820 5.793 5.384 1.00 69.12 71 PRO A C 1
ATOM 560 O O . PRO A 1 71 ? -11.071 5.477 6.308 1.00 69.12 71 PRO A O 1
ATOM 563 N N . GLN A 1 72 ? -11.972 7.064 5.017 1.00 79.44 72 GLN A N 1
ATOM 564 C CA . GLN A 1 72 ? -11.333 8.134 5.769 1.00 79.44 72 GLN A CA 1
ATOM 565 C C . GLN A 1 72 ? -12.121 8.311 7.052 1.00 79.44 72 GLN A C 1
ATOM 567 O O . GLN A 1 72 ? -13.271 8.744 7.020 1.00 79.44 72 GLN A O 1
ATOM 572 N N . LEU A 1 73 ? -11.522 7.945 8.178 1.00 87.88 73 LEU A N 1
ATOM 573 C CA . LEU A 1 73 ? -12.135 8.157 9.476 1.00 87.88 73 LEU A CA 1
ATOM 574 C C . LEU A 1 73 ? -12.305 9.663 9.708 1.00 87.88 73 LEU A C 1
ATOM 576 O O . LEU A 1 73 ? -11.358 10.435 9.586 1.00 87.88 73 LEU A O 1
ATOM 580 N N . THR A 1 74 ? -13.523 10.073 10.045 1.00 92.56 74 THR A N 1
ATOM 581 C CA . THR A 1 74 ? -13.870 11.482 10.294 1.00 92.56 74 THR A CA 1
ATOM 582 C C . THR A 1 74 ? -14.127 11.763 11.762 1.00 92.56 74 THR A C 1
ATOM 584 O O . THR A 1 74 ? -13.829 12.858 12.234 1.00 92.56 74 THR A O 1
ATOM 587 N N . ALA A 1 75 ? -14.670 10.794 12.500 1.00 91.50 75 ALA A N 1
ATOM 588 C CA . ALA A 1 75 ? -14.947 10.954 13.917 1.00 91.50 75 ALA A CA 1
ATOM 589 C C . ALA A 1 75 ? -14.943 9.615 14.655 1.00 91.50 75 ALA A C 1
ATOM 591 O O . ALA A 1 75 ? -15.389 8.596 14.127 1.00 91.50 75 ALA A O 1
ATOM 592 N N . VAL A 1 76 ? -14.508 9.667 15.914 1.00 92.56 76 VAL A N 1
ATOM 593 C CA . VAL A 1 76 ? -14.769 8.640 16.924 1.00 92.56 76 VAL A CA 1
ATOM 594 C C . VAL A 1 76 ? -15.495 9.313 18.079 1.00 92.56 76 VAL A C 1
ATOM 596 O O . VAL A 1 76 ? -15.064 10.361 18.559 1.00 92.56 76 VAL A O 1
ATOM 599 N N . SER A 1 77 ? -16.597 8.721 18.529 1.00 92.56 77 SER A N 1
ATOM 600 C CA . SER A 1 77 ? -17.325 9.179 19.714 1.00 92.56 77 SER A CA 1
ATOM 601 C C . SER A 1 77 ? -17.639 8.011 20.639 1.00 92.56 77 SER A C 1
ATOM 603 O O . SER A 1 77 ? -17.869 6.893 20.181 1.00 92.56 77 SER A O 1
ATOM 605 N N . LEU A 1 78 ? -17.632 8.274 21.945 1.00 92.25 78 LEU A N 1
ATOM 606 C CA . LEU A 1 78 ? -17.938 7.290 22.978 1.00 92.25 78 LEU A CA 1
ATOM 607 C C . LEU A 1 78 ? -19.304 7.595 23.584 1.00 92.25 78 LEU A C 1
ATOM 609 O O . LEU A 1 78 ? -19.635 8.757 23.837 1.00 92.25 78 LEU A O 1
ATOM 613 N N . ALA A 1 79 ? -20.085 6.549 23.842 1.00 90.00 79 ALA A N 1
ATOM 614 C CA . ALA A 1 79 ? -21.276 6.679 24.666 1.00 90.00 79 ALA A CA 1
ATOM 615 C C . ALA A 1 79 ? -20.879 7.135 26.087 1.00 90.00 79 ALA A C 1
ATOM 617 O O . ALA A 1 79 ? -19.827 6.718 26.579 1.00 90.00 79 ALA A O 1
ATOM 618 N N . PRO A 1 80 ? -21.701 7.949 26.779 1.00 90.00 80 PRO A N 1
ATOM 619 C CA . PRO A 1 80 ? -21.380 8.439 28.124 1.00 90.00 80 PRO A CA 1
ATOM 620 C C . PRO A 1 80 ? -21.140 7.334 29.161 1.00 90.00 80 PRO A C 1
ATOM 622 O O . PRO A 1 80 ? -20.415 7.543 30.127 1.00 90.00 80 PRO A O 1
ATOM 625 N N . ASP A 1 81 ? -21.749 6.165 28.961 1.00 90.50 81 ASP A N 1
ATOM 626 C CA . ASP A 1 81 ? -21.586 4.988 29.816 1.00 90.50 81 ASP A CA 1
ATOM 627 C C . ASP A 1 81 ? -20.346 4.140 29.468 1.00 90.50 81 ASP A C 1
ATOM 629 O O . ASP A 1 81 ? -20.078 3.141 30.130 1.00 90.50 81 ASP A O 1
ATOM 633 N N . GLY A 1 82 ? -19.593 4.517 28.428 1.00 84.56 82 GLY A N 1
ATOM 634 C CA . GLY A 1 82 ? -18.398 3.813 27.964 1.00 84.56 82 GLY A CA 1
ATOM 635 C C . GLY A 1 82 ? -18.668 2.463 27.293 1.00 84.56 82 GLY A C 1
ATOM 636 O O . GLY A 1 82 ? -17.724 1.756 26.952 1.00 84.56 82 GLY A O 1
ATOM 637 N N . THR A 1 83 ? -19.929 2.082 27.078 1.00 89.56 83 THR A N 1
ATOM 638 C CA . THR A 1 83 ? -20.275 0.743 26.569 1.00 89.56 83 THR A CA 1
ATOM 639 C C . THR A 1 83 ? -20.142 0.613 25.055 1.00 89.56 83 THR A C 1
ATOM 641 O O . THR A 1 83 ? -20.102 -0.509 24.542 1.00 89.56 83 THR A O 1
ATOM 644 N N . LYS A 1 84 ? -20.094 1.742 24.332 1.00 91.81 84 LYS A N 1
ATOM 645 C CA . LYS A 1 84 ? -20.090 1.794 22.865 1.00 91.81 84 LYS A CA 1
ATOM 646 C C . LYS A 1 84 ? -19.180 2.887 22.318 1.00 91.81 84 LYS A C 1
ATOM 648 O O . LYS A 1 84 ? -19.114 3.983 22.878 1.00 91.81 84 LYS A O 1
ATOM 653 N N . ALA A 1 85 ? -18.577 2.608 21.168 1.00 92.19 85 ALA A N 1
ATOM 654 C CA . ALA A 1 85 ? -17.925 3.580 20.303 1.00 92.19 85 ALA A CA 1
ATOM 655 C C . ALA A 1 85 ? -18.669 3.657 18.961 1.00 92.19 85 ALA A C 1
ATOM 657 O O . ALA A 1 85 ? -19.013 2.624 18.389 1.00 92.19 85 ALA A O 1
ATOM 658 N N . ASN A 1 86 ? -18.909 4.866 18.453 1.00 92.50 86 ASN A N 1
ATOM 659 C CA . ASN A 1 86 ? -19.349 5.092 17.075 1.00 92.50 86 ASN A CA 1
ATOM 660 C C . ASN A 1 86 ? -18.171 5.659 16.273 1.00 92.50 86 ASN A C 1
ATOM 662 O O . ASN A 1 86 ? -17.572 6.666 16.670 1.00 92.50 86 ASN A O 1
ATOM 666 N N . ILE A 1 87 ? -17.842 4.985 15.174 1.00 92.06 87 ILE A N 1
ATOM 667 C CA . ILE A 1 87 ? -16.802 5.354 14.219 1.00 92.06 87 ILE A CA 1
ATOM 668 C C . ILE A 1 87 ? -17.494 5.782 12.929 1.00 92.06 87 ILE A C 1
ATOM 670 O O . ILE A 1 87 ? -18.210 4.985 12.324 1.00 92.06 87 ILE A O 1
ATOM 674 N N . ARG A 1 88 ? -17.247 7.019 12.491 1.00 92.00 88 ARG A N 1
ATOM 675 C CA . ARG A 1 88 ? -17.800 7.568 11.249 1.00 92.00 88 ARG A CA 1
ATOM 676 C C . ARG A 1 88 ? -16.720 7.742 10.195 1.00 92.00 88 ARG A C 1
ATOM 678 O O . ARG A 1 88 ? -15.661 8.312 10.471 1.00 92.00 88 ARG A O 1
ATOM 685 N N . PHE A 1 89 ? -17.032 7.351 8.969 1.00 90.94 89 PHE A N 1
ATOM 686 C CA . PHE A 1 89 ? -16.171 7.511 7.804 1.00 90.94 89 PHE A CA 1
ATOM 687 C C . PHE A 1 89 ? -16.689 8.607 6.862 1.00 90.94 89 PHE A C 1
ATOM 689 O O . PHE A 1 89 ? -17.857 8.994 6.903 1.00 90.94 89 PHE A O 1
ATOM 696 N N . ALA A 1 90 ? -15.805 9.141 6.021 1.00 84.81 90 ALA A N 1
ATOM 697 C CA . ALA A 1 90 ? -16.101 10.239 5.100 1.00 84.81 90 ALA A CA 1
ATOM 698 C C . ALA A 1 90 ? -17.089 9.850 3.991 1.00 84.81 90 ALA A C 1
ATOM 700 O O . ALA A 1 90 ? -17.714 10.723 3.396 1.00 84.81 90 ALA A O 1
ATOM 701 N N . ASP A 1 91 ? -17.237 8.553 3.722 1.00 83.31 91 ASP A N 1
ATOM 702 C CA . ASP A 1 91 ? -18.228 7.998 2.797 1.00 83.31 91 ASP A CA 1
ATOM 703 C C . ASP A 1 91 ? -19.642 7.904 3.410 1.00 83.31 91 ASP A C 1
ATOM 705 O O . ASP A 1 91 ? -20.585 7.515 2.724 1.00 83.31 91 ASP A O 1
ATOM 709 N N . GLY A 1 92 ? -19.803 8.282 4.685 1.00 86.56 92 GLY A N 1
ATOM 710 C CA . GLY A 1 92 ? -21.058 8.199 5.429 1.00 86.56 92 GLY A CA 1
ATOM 711 C C . GLY A 1 92 ? -21.278 6.864 6.145 1.00 86.56 92 GLY A C 1
ATOM 712 O O . GLY A 1 92 ? -22.272 6.732 6.858 1.00 86.56 92 GLY A O 1
ATOM 713 N N . THR A 1 93 ? -20.367 5.896 6.002 1.00 89.38 93 THR A N 1
ATOM 714 C CA . THR A 1 93 ? -20.411 4.636 6.748 1.00 89.38 93 THR A CA 1
ATOM 715 C C . THR A 1 93 ? -20.252 4.909 8.246 1.00 89.38 93 THR A C 1
ATOM 717 O O . THR A 1 93 ? -19.402 5.702 8.664 1.00 89.38 93 THR A O 1
ATOM 720 N N . GLU A 1 94 ? -21.047 4.222 9.067 1.00 92.12 94 GLU A N 1
ATOM 721 C CA . GLU A 1 94 ? -20.918 4.227 10.524 1.00 92.12 94 GLU A CA 1
ATOM 722 C C . GLU A 1 94 ? -20.764 2.802 11.055 1.00 92.12 94 GLU A C 1
ATOM 724 O O . GLU A 1 94 ? -21.526 1.904 10.696 1.00 92.12 94 GLU A O 1
ATOM 729 N N . ILE A 1 95 ? -19.790 2.607 11.942 1.00 90.56 95 ILE A N 1
ATOM 730 C CA . ILE A 1 95 ? -19.602 1.366 12.692 1.00 90.56 95 ILE A CA 1
ATOM 731 C C . ILE A 1 95 ? -19.874 1.662 14.164 1.00 90.56 95 ILE A C 1
ATOM 733 O O . ILE A 1 95 ? -19.289 2.578 14.742 1.00 90.56 95 ILE A O 1
ATOM 737 N N . ILE A 1 96 ? -20.748 0.866 14.780 1.00 90.81 96 ILE A N 1
ATOM 738 C CA . ILE A 1 96 ? -20.987 0.891 16.224 1.00 90.81 96 ILE A CA 1
ATOM 739 C C . ILE A 1 96 ? -20.333 -0.350 16.815 1.00 90.81 96 ILE A C 1
ATOM 741 O O . ILE A 1 96 ? -20.757 -1.466 16.529 1.00 90.81 96 ILE A O 1
ATOM 745 N N . LEU A 1 97 ? -19.317 -0.143 17.645 1.00 89.81 97 LEU A N 1
ATOM 746 C CA . LEU A 1 97 ? -18.639 -1.201 18.385 1.00 89.81 97 LEU A CA 1
ATOM 747 C C . LEU A 1 97 ? -19.103 -1.169 19.832 1.00 89.81 97 LEU A C 1
ATOM 749 O O . LEU A 1 97 ? -19.149 -0.097 20.440 1.00 89.81 97 LEU A O 1
ATOM 753 N N . THR A 1 98 ? -19.416 -2.326 20.405 1.00 89.88 98 THR A N 1
ATOM 754 C CA . THR A 1 98 ? -19.559 -2.442 21.856 1.00 89.88 98 THR A CA 1
ATOM 755 C C . THR A 1 98 ? -18.205 -2.731 22.498 1.00 89.88 98 THR A C 1
ATOM 757 O O . THR A 1 98 ? -17.293 -3.266 21.866 1.00 89.88 98 THR A O 1
ATOM 760 N N . ALA A 1 99 ? -18.068 -2.412 23.786 1.00 78.81 99 ALA A N 1
ATOM 761 C CA . ALA A 1 99 ? -16.892 -2.809 24.556 1.00 78.81 99 ALA A CA 1
ATOM 762 C C . ALA A 1 99 ? -16.667 -4.334 24.499 1.00 78.81 99 ALA A C 1
ATOM 764 O O . ALA A 1 99 ? -15.527 -4.782 24.416 1.00 78.81 99 ALA A O 1
ATOM 765 N N . ALA A 1 100 ? -17.742 -5.132 24.478 1.00 79.25 100 ALA A N 1
ATOM 766 C CA . ALA A 1 100 ? -17.659 -6.587 24.366 1.00 79.25 100 ALA A CA 1
ATOM 767 C C . ALA A 1 100 ? -17.041 -7.045 23.031 1.00 79.25 100 ALA A C 1
ATOM 769 O O . ALA A 1 100 ? -16.188 -7.930 23.045 1.00 79.25 100 ALA A O 1
ATOM 770 N N . ASP A 1 101 ? -17.404 -6.408 21.911 1.00 81.06 101 ASP A N 1
ATOM 771 C CA . ASP A 1 101 ? -16.842 -6.720 20.585 1.00 81.06 101 ASP A CA 1
ATOM 772 C C . ASP A 1 101 ? -15.339 -6.408 20.532 1.00 81.06 101 ASP A C 1
ATOM 774 O O . ASP A 1 101 ? -14.538 -7.200 20.035 1.00 81.06 101 ASP A O 1
ATOM 778 N N . LEU A 1 102 ? -14.938 -5.272 21.115 1.00 69.25 102 LEU A N 1
ATOM 779 C CA . LEU A 1 102 ? -13.533 -4.870 21.219 1.00 69.25 102 LEU A CA 1
ATOM 780 C C . LEU A 1 102 ? -12.715 -5.862 22.054 1.00 69.25 102 LEU A C 1
ATOM 782 O O . LEU A 1 102 ? -11.616 -6.239 21.650 1.00 69.25 102 LEU A O 1
ATOM 786 N N . TYR A 1 103 ? -13.240 -6.311 23.199 1.00 71.00 103 TYR A N 1
ATOM 787 C CA . TYR A 1 103 ? -12.545 -7.287 24.044 1.00 71.00 103 TYR A CA 1
ATOM 788 C C . TYR A 1 103 ? -12.432 -8.667 23.393 1.00 71.00 103 TYR A C 1
ATOM 790 O O . TYR A 1 103 ? -11.406 -9.325 23.562 1.00 71.00 103 TYR A O 1
ATOM 798 N N . ALA A 1 104 ? -13.449 -9.095 22.642 1.00 71.94 104 ALA A N 1
ATOM 799 C CA . ALA A 1 104 ? -13.411 -10.362 21.920 1.00 71.94 104 ALA A CA 1
ATOM 800 C C . ALA A 1 104 ? -12.297 -10.377 20.858 1.00 71.94 104 ALA A C 1
ATOM 802 O O . ALA A 1 104 ? -11.566 -11.360 20.763 1.00 71.94 104 ALA A O 1
ATOM 803 N N . HIS A 1 105 ? -12.105 -9.269 20.134 1.00 62.22 105 HIS A N 1
ATOM 804 C CA . HIS A 1 105 ? -11.055 -9.154 19.117 1.00 62.22 105 HIS A CA 1
ATOM 805 C C . HIS A 1 105 ? -9.664 -8.839 19.684 1.00 62.22 105 HIS A C 1
ATOM 807 O O . HIS A 1 105 ? -8.665 -9.295 19.137 1.00 62.22 105 HIS A O 1
ATOM 813 N N . ALA A 1 106 ? -9.548 -8.118 20.804 1.00 57.34 106 ALA A N 1
ATOM 814 C CA . ALA A 1 106 ? -8.246 -7.827 21.417 1.00 57.34 106 ALA A CA 1
ATOM 815 C C . ALA A 1 106 ? -7.498 -9.096 21.876 1.00 57.34 106 ALA A C 1
ATOM 817 O O . ALA A 1 106 ? -6.268 -9.122 21.882 1.00 57.34 106 ALA A O 1
ATOM 818 N N . ALA A 1 107 ? -8.225 -10.163 22.220 1.00 53.62 107 ALA A N 1
ATOM 819 C CA . ALA A 1 107 ? -7.640 -11.455 22.574 1.00 53.62 107 ALA A CA 1
ATOM 820 C C . ALA A 1 107 ? -6.978 -12.177 21.381 1.00 53.62 107 ALA A C 1
ATOM 822 O O . ALA A 1 107 ? -6.126 -13.041 21.592 1.00 53.62 107 ALA A O 1
ATOM 823 N N . GLU A 1 108 ? -7.336 -11.823 20.142 1.00 50.31 108 GLU A N 1
ATOM 824 C CA . GLU A 1 108 ? -6.781 -12.424 18.922 1.00 50.31 108 GLU A CA 1
ATOM 825 C C . GLU A 1 108 ? -5.393 -11.857 18.569 1.00 50.31 108 GLU A C 1
ATOM 827 O O . GLU A 1 108 ? -4.584 -12.569 17.980 1.00 50.31 108 GLU A O 1
ATOM 832 N N . TYR A 1 109 ? -5.074 -10.631 19.008 1.00 43.59 109 TYR A N 1
ATOM 833 C CA . TYR A 1 109 ? -3.806 -9.933 18.723 1.00 43.59 109 TYR A CA 1
ATOM 834 C C . TYR A 1 109 ? -2.825 -9.894 19.909 1.00 43.59 109 TYR A C 1
ATOM 836 O O . TYR A 1 109 ? -1.764 -9.284 19.817 1.00 43.59 109 TYR A O 1
ATOM 844 N N . ALA A 1 110 ? -3.164 -10.530 21.034 1.00 49.28 110 ALA A N 1
ATOM 845 C CA . ALA A 1 110 ? -2.335 -10.574 22.242 1.00 49.28 110 ALA A CA 1
ATOM 846 C C . ALA A 1 110 ? -1.364 -11.779 22.292 1.00 49.28 110 ALA A C 1
ATOM 848 O O . ALA A 1 110 ? -0.990 -12.213 23.384 1.00 49.28 110 ALA A O 1
ATOM 849 N N . LYS A 1 111 ? -0.986 -12.344 21.137 1.00 41.09 111 LYS A N 1
ATOM 850 C CA . LYS A 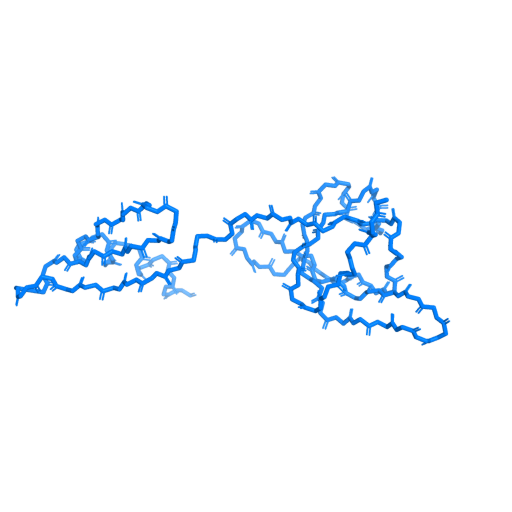1 111 ? -0.042 -13.470 21.026 1.00 41.09 111 LYS A CA 1
ATOM 851 C C . LYS A 1 111 ? 1.278 -13.054 20.400 1.00 41.09 111 LYS A C 1
ATOM 853 O O . LYS A 1 111 ? 1.230 -12.390 19.347 1.00 41.09 111 LYS A O 1
#

Foldseek 3Di:
DPQPDDDAQFKKFFCQDDDPDGGGFIWGFHDFDPPPHTFTKTFTADPVRDTPDIDGRHDPVRIDGDPDVPFAWDDWDADPVRQWIWIAGPVGDIDIDGPVNVVVVVVVVPD

pLDDT: mean 86.87, std 14.45, range [41.09, 98.38]

Sequence (111 aa):
MLKKEIQKYQTVRLLEPIASFSKGELGAVVEVYTFPYEAYDIEIVADDGQTKGLLEAVHPEQIEAVFSPQPQLTAVSLAPDGTKANIRFADGTEIILTAADLYAHAAEYAK

Radius of gyration: 18.76 Å; chains: 1; bounding box: 40×28×49 Å